Protein AF-A0A2N5RD87-F1 (afdb_monomer_lite)

Structure (mmCIF, N/CA/C/O backbone):
data_AF-A0A2N5RD87-F1
#
_entry.id   AF-A0A2N5RD87-F1
#
loop_
_atom_site.group_PDB
_atom_site.id
_atom_site.type_symbol
_atom_site.label_atom_id
_atom_site.label_alt_id
_atom_site.label_comp_id
_atom_site.label_asym_id
_atom_site.label_entity_id
_atom_site.label_seq_id
_atom_site.pdbx_PDB_ins_code
_atom_site.Cartn_x
_atom_site.Cartn_y
_atom_site.Cartn_z
_atom_site.occupancy
_atom_site.B_iso_or_equiv
_atom_site.auth_seq_id
_atom_site.auth_comp_id
_atom_site.auth_asym_id
_atom_site.auth_atom_id
_atom_site.pdbx_PDB_model_num
ATOM 1 N N . MET A 1 1 ? -31.558 2.334 10.254 1.00 43.50 1 MET A N 1
ATOM 2 C CA . MET A 1 1 ? -30.146 2.089 9.874 1.00 43.50 1 MET A CA 1
ATOM 3 C C . MET A 1 1 ? -29.868 2.802 8.557 1.00 43.50 1 MET A C 1
ATOM 5 O O . MET A 1 1 ? -30.469 2.433 7.558 1.00 43.50 1 MET A O 1
ATOM 9 N N . ARG A 1 2 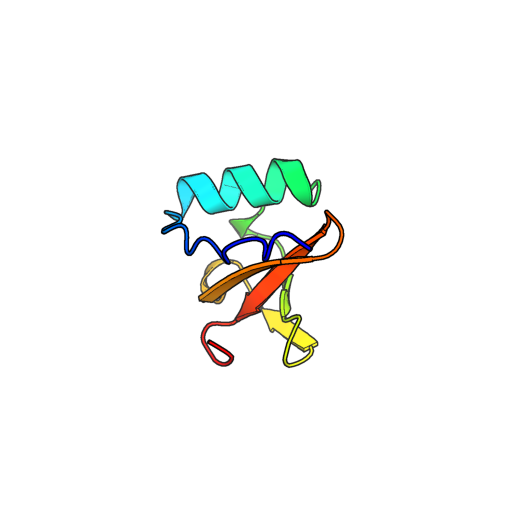? -29.041 3.860 8.541 1.00 46.25 2 ARG A N 1
ATOM 10 C CA . ARG A 1 2 ? -28.648 4.535 7.290 1.00 46.25 2 ARG A CA 1
ATOM 11 C C . ARG A 1 2 ? -27.706 3.599 6.523 1.00 46.25 2 ARG A C 1
ATOM 13 O O . ARG A 1 2 ? -26.636 3.287 7.042 1.00 46.25 2 ARG A O 1
ATOM 20 N N . ARG A 1 3 ? -28.113 3.115 5.342 1.00 49.94 3 ARG A N 1
ATOM 21 C CA . ARG A 1 3 ? -27.198 2.440 4.408 1.00 49.94 3 ARG A CA 1
ATOM 22 C C . ARG A 1 3 ? -26.118 3.465 4.071 1.00 49.94 3 ARG A C 1
ATOM 24 O O . ARG A 1 3 ? -26.447 4.532 3.568 1.00 49.94 3 ARG A O 1
ATOM 31 N N . ARG A 1 4 ? -24.865 3.204 4.448 1.00 55.34 4 ARG A N 1
ATOM 32 C CA . ARG A 1 4 ? -23.746 4.008 3.951 1.00 55.34 4 ARG A CA 1
ATOM 33 C C . ARG A 1 4 ? -23.674 3.704 2.464 1.00 55.34 4 ARG A C 1
ATOM 35 O O . ARG A 1 4 ? -23.434 2.558 2.110 1.00 55.34 4 ARG A O 1
ATOM 42 N N . GLU A 1 5 ? -24.003 4.686 1.640 1.00 51.38 5 GLU A N 1
ATOM 43 C CA . GLU A 1 5 ? -23.867 4.585 0.193 1.00 51.38 5 GLU A CA 1
ATOM 44 C C . GLU A 1 5 ? -22.398 4.271 -0.106 1.00 51.38 5 GLU A C 1
ATOM 46 O O . GLU A 1 5 ? -21.500 4.991 0.340 1.00 51.38 5 GLU A O 1
ATOM 51 N N . ASP A 1 6 ? -22.144 3.144 -0.771 1.00 42.19 6 ASP A N 1
ATOM 52 C CA . ASP A 1 6 ? -20.809 2.782 -1.234 1.00 42.19 6 ASP A CA 1
ATOM 53 C C . ASP A 1 6 ? -20.420 3.776 -2.339 1.00 42.19 6 ASP A C 1
ATOM 55 O O . ASP A 1 6 ? -20.775 3.623 -3.505 1.00 42.19 6 ASP A O 1
ATOM 59 N N . VAL A 1 7 ? -19.748 4.864 -1.954 1.00 51.81 7 VAL A N 1
ATOM 60 C CA . VAL A 1 7 ? -19.277 5.885 -2.893 1.00 51.81 7 VAL A CA 1
ATOM 61 C C . VAL A 1 7 ? -18.108 5.311 -3.687 1.00 51.81 7 VAL A C 1
ATOM 63 O O . VAL A 1 7 ? -17.015 5.125 -3.147 1.00 51.81 7 VAL A O 1
ATOM 66 N N . ILE A 1 8 ? -18.321 5.072 -4.980 1.00 47.78 8 ILE A N 1
ATOM 67 C CA . ILE A 1 8 ? -17.239 4.784 -5.923 1.00 47.78 8 ILE A CA 1
ATOM 68 C C . ILE A 1 8 ? -16.519 6.108 -6.1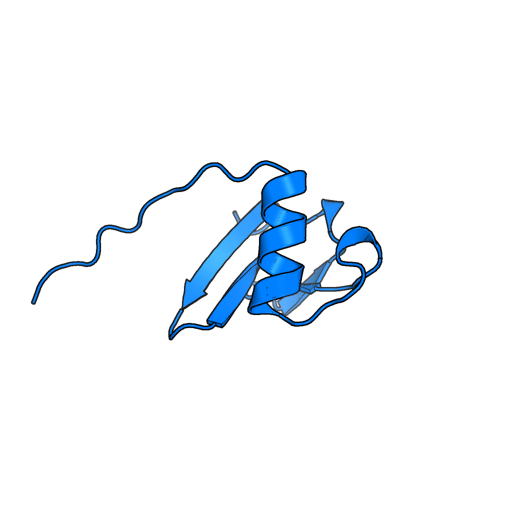95 1.00 47.78 8 ILE A C 1
ATOM 70 O O . ILE A 1 8 ? -17.035 6.975 -6.898 1.00 47.78 8 ILE A O 1
ATOM 74 N N . LYS A 1 9 ? -15.339 6.297 -5.597 1.00 53.47 9 LYS A N 1
ATOM 75 C CA . LYS A 1 9 ? -14.448 7.408 -5.945 1.00 53.47 9 LYS A CA 1
ATOM 76 C C . LYS A 1 9 ? -13.476 6.932 -7.013 1.00 53.47 9 LYS A C 1
ATOM 78 O O . LYS A 1 9 ? -12.768 5.953 -6.799 1.00 53.47 9 LYS A O 1
ATOM 83 N N . ILE A 1 10 ? -13.440 7.642 -8.136 1.00 55.69 10 ILE A N 1
ATOM 84 C CA . ILE A 1 10 ? -12.340 7.542 -9.096 1.00 55.69 10 ILE A CA 1
ATOM 85 C C . ILE A 1 10 ? -11.116 8.141 -8.400 1.00 55.69 10 ILE A C 1
ATOM 87 O O . ILE A 1 10 ? -11.176 9.271 -7.915 1.00 55.69 10 ILE A O 1
ATOM 91 N N . ILE A 1 11 ? -10.045 7.362 -8.280 1.00 63.47 11 ILE A N 1
ATOM 92 C CA . ILE A 1 11 ? -8.805 7.767 -7.617 1.00 63.47 11 ILE A CA 1
ATOM 93 C C . ILE A 1 11 ? -7.712 7.692 -8.671 1.00 63.47 11 ILE A C 1
ATOM 95 O O . ILE A 1 11 ? -7.478 6.625 -9.231 1.00 63.47 11 ILE A O 1
ATOM 99 N N . PHE A 1 12 ? -7.081 8.827 -8.955 1.00 66.94 12 PHE A N 1
ATOM 100 C CA . PHE A 1 12 ? -5.916 8.886 -9.831 1.00 66.94 12 PHE A CA 1
ATOM 101 C C . PHE A 1 12 ? -4.670 8.400 -9.080 1.00 66.94 12 PHE A C 1
ATOM 103 O O . PHE A 1 12 ? -4.615 8.480 -7.852 1.00 66.94 12 PHE A O 1
ATOM 110 N N . ASP A 1 13 ? -3.643 7.947 -9.800 1.00 69.81 13 ASP A N 1
ATOM 111 C CA . ASP A 1 13 ? -2.426 7.361 -9.214 1.00 69.81 13 ASP A CA 1
ATOM 112 C C . ASP A 1 13 ? -1.787 8.231 -8.120 1.00 69.81 13 ASP A C 1
ATOM 114 O O . ASP A 1 13 ? -1.352 7.724 -7.086 1.00 69.81 13 ASP A O 1
ATOM 118 N N . THR A 1 14 ? -1.762 9.555 -8.307 1.00 73.94 14 THR A N 1
ATOM 119 C CA . THR A 1 14 ? -1.215 10.502 -7.319 1.00 73.94 14 THR A CA 1
ATOM 120 C C . THR A 1 14 ? -2.049 10.558 -6.036 1.00 73.94 14 THR A C 1
ATOM 122 O O . THR A 1 14 ? -1.497 10.653 -4.936 1.00 73.94 14 THR A O 1
ATOM 125 N N . ASP A 1 15 ? -3.373 10.468 -6.157 1.00 82.19 15 ASP A N 1
ATOM 126 C CA . ASP A 1 15 ? -4.285 10.421 -5.014 1.00 82.19 15 ASP A CA 1
ATOM 127 C C . ASP A 1 15 ? -4.205 9.067 -4.302 1.00 82.19 15 ASP A C 1
ATOM 129 O O . ASP A 1 15 ? -4.249 9.015 -3.071 1.00 82.19 15 ASP A O 1
ATOM 133 N N . LEU A 1 16 ? -4.021 7.974 -5.052 1.00 85.06 16 LEU A N 1
ATOM 134 C CA . LEU A 1 16 ? -3.831 6.633 -4.501 1.00 85.06 16 LEU A CA 1
ATOM 135 C C . LEU A 1 16 ? -2.540 6.549 -3.679 1.00 85.06 16 LEU A C 1
ATOM 137 O O . LEU A 1 16 ? -2.558 6.035 -2.561 1.00 85.06 16 LEU A O 1
ATOM 141 N N . GLU A 1 17 ? -1.438 7.100 -4.195 1.00 90.12 17 GLU A N 1
ATOM 142 C CA . GLU A 1 17 ? -0.149 7.157 -3.499 1.00 90.12 17 GLU A CA 1
ATOM 143 C C . GLU A 1 17 ? -0.267 7.909 -2.164 1.00 90.12 17 GLU A C 1
ATOM 145 O O . GLU A 1 17 ? 0.136 7.389 -1.119 1.00 90.12 17 GLU A O 1
ATOM 150 N N . LYS A 1 18 ? -0.885 9.100 -2.168 1.00 89.19 18 LYS A N 1
ATOM 151 C CA . LYS A 1 18 ? -1.153 9.864 -0.937 1.00 89.19 18 LYS A CA 1
ATOM 152 C C . LYS A 1 18 ? -2.014 9.079 0.045 1.00 89.19 18 LYS A C 1
ATOM 154 O O . LYS A 1 18 ? -1.683 8.997 1.226 1.00 89.19 18 LYS A O 1
ATOM 159 N N . LEU A 1 19 ? -3.094 8.472 -0.436 1.00 88.38 19 LEU A N 1
ATOM 160 C CA . LEU A 1 19 ? -4.019 7.735 0.411 1.00 88.38 19 LEU A CA 1
ATOM 161 C C . LEU A 1 19 ? -3.350 6.525 1.074 1.00 88.38 19 LEU A C 1
ATOM 163 O O . LEU A 1 19 ? -3.569 6.270 2.259 1.00 88.38 19 LEU A O 1
ATOM 167 N N . ILE A 1 20 ? -2.529 5.784 0.327 1.00 90.50 20 ILE A N 1
ATOM 168 C CA . ILE A 1 20 ? -1.777 4.645 0.856 1.00 90.50 20 ILE A CA 1
ATOM 169 C C . ILE A 1 20 ? -0.750 5.118 1.890 1.00 90.50 20 ILE A C 1
ATOM 171 O O . ILE A 1 20 ? -0.695 4.538 2.977 1.00 90.50 20 ILE A O 1
ATOM 175 N N . ARG A 1 21 ? -0.006 6.201 1.618 1.00 91.62 21 ARG A N 1
ATOM 176 C CA . ARG A 1 21 ? 0.904 6.823 2.600 1.00 91.62 21 ARG A CA 1
ATOM 177 C C . ARG A 1 21 ? 0.189 7.141 3.910 1.00 91.62 21 ARG A C 1
ATOM 179 O O . ARG A 1 21 ? 0.601 6.676 4.969 1.00 91.62 21 ARG A O 1
ATOM 186 N N . GLU A 1 22 ? -0.921 7.870 3.837 1.00 90.75 22 GLU A N 1
ATOM 187 C CA . GLU A 1 22 ? -1.653 8.342 5.016 1.00 90.75 22 GLU A CA 1
ATOM 188 C C . GLU A 1 22 ? -2.363 7.225 5.791 1.00 90.75 22 GLU A C 1
ATOM 190 O O . GLU A 1 22 ? -2.471 7.291 7.016 1.00 90.75 22 GLU A O 1
ATOM 195 N N . LYS A 1 23 ? -2.912 6.219 5.097 1.00 90.25 23 LYS A N 1
ATOM 196 C CA . LYS A 1 23 ? -3.756 5.185 5.723 1.00 90.25 23 LYS A CA 1
ATOM 197 C C . LYS A 1 23 ? -3.019 3.901 6.065 1.00 90.25 23 LYS A C 1
ATOM 199 O O . LYS A 1 23 ? -3.485 3.177 6.944 1.00 90.25 23 LYS A O 1
ATOM 204 N N . MET A 1 24 ? -1.926 3.597 5.373 1.00 89.12 24 MET A N 1
ATOM 205 C CA . MET A 1 24 ? -1.137 2.383 5.597 1.00 89.12 24 MET A CA 1
ATOM 206 C C . MET A 1 24 ? 0.238 2.670 6.207 1.00 89.12 24 MET A C 1
ATOM 208 O O . MET A 1 24 ? 0.881 1.726 6.653 1.00 89.12 24 MET A O 1
ATOM 212 N N . GLY A 1 25 ? 0.678 3.935 6.269 1.00 90.62 25 GLY A N 1
ATOM 213 C CA . GLY A 1 25 ? 1.986 4.300 6.824 1.00 90.62 25 GLY A CA 1
ATOM 214 C C . GLY A 1 25 ? 3.160 3.846 5.952 1.00 90.62 25 GLY A C 1
ATOM 215 O O . GLY A 1 25 ? 4.247 3.605 6.464 1.00 90.62 25 GLY A O 1
ATOM 216 N N . ILE A 1 26 ? 2.930 3.673 4.648 1.00 90.12 26 ILE A N 1
ATOM 217 C CA . ILE A 1 26 ? 3.934 3.208 3.687 1.00 90.12 26 ILE A CA 1
ATOM 218 C C . ILE A 1 26 ? 4.634 4.421 3.078 1.00 90.12 26 ILE A C 1
ATOM 220 O O . ILE A 1 26 ? 3.988 5.200 2.385 1.00 90.12 26 ILE A O 1
ATOM 224 N N . GLU A 1 27 ? 5.941 4.567 3.297 1.00 89.25 27 GLU A N 1
ATOM 225 C CA . GLU A 1 27 ? 6.721 5.721 2.821 1.00 89.25 27 GLU A CA 1
ATOM 226 C C . GLU A 1 27 ? 6.784 5.803 1.285 1.00 89.25 27 GLU A C 1
ATOM 228 O O . GLU A 1 27 ? 6.514 6.861 0.708 1.00 89.25 27 GLU A O 1
ATOM 233 N N . ASN A 1 28 ? 7.028 4.669 0.616 1.00 91.31 28 ASN A N 1
ATOM 234 C CA . ASN A 1 28 ? 7.140 4.572 -0.844 1.00 91.31 28 ASN A CA 1
ATOM 235 C C . ASN A 1 28 ? 6.106 3.591 -1.417 1.00 91.31 28 ASN A C 1
ATOM 237 O O . ASN A 1 28 ? 6.407 2.409 -1.602 1.00 91.31 28 ASN A O 1
ATOM 241 N N . PRO A 1 29 ? 4.874 4.054 -1.712 1.00 91.25 29 PRO A N 1
ATOM 242 C CA . PRO A 1 29 ? 3.818 3.179 -2.204 1.00 91.25 29 PRO A CA 1
ATOM 243 C C . PRO A 1 29 ? 4.153 2.476 -3.522 1.00 91.25 29 PRO A C 1
ATOM 245 O O . PRO A 1 29 ? 3.755 1.331 -3.719 1.00 91.25 29 PRO A O 1
ATOM 248 N N . LYS A 1 30 ? 4.892 3.124 -4.424 1.00 90.06 30 LYS A N 1
ATOM 249 C CA . LYS A 1 30 ? 5.223 2.538 -5.730 1.00 90.06 30 LYS A CA 1
ATOM 250 C C . LYS A 1 30 ? 6.167 1.338 -5.636 1.00 90.06 30 LYS A C 1
ATOM 252 O O . LYS A 1 30 ? 6.032 0.415 -6.430 1.00 90.06 30 LYS A O 1
ATOM 257 N N . ASP A 1 31 ? 7.035 1.326 -4.627 1.00 91.81 31 ASP A N 1
ATOM 258 C CA . ASP A 1 31 ? 8.052 0.286 -4.421 1.00 91.81 31 ASP A CA 1
ATOM 259 C C . ASP A 1 31 ? 7.628 -0.776 -3.394 1.00 91.81 31 ASP A C 1
ATOM 261 O O . ASP A 1 31 ? 8.407 -1.654 -3.028 1.00 91.81 31 ASP A O 1
ATOM 265 N N . SER A 1 32 ? 6.395 -0.689 -2.893 1.00 93.69 32 SER A N 1
ATOM 266 C CA . SER A 1 32 ? 5.877 -1.597 -1.873 1.00 93.69 32 SER A CA 1
ATOM 267 C C . SER A 1 32 ? 5.064 -2.738 -2.477 1.00 93.69 32 SER A C 1
ATOM 269 O O . SER A 1 32 ? 4.370 -2.576 -3.482 1.00 93.69 32 SER A O 1
ATOM 271 N N . GLU A 1 33 ? 5.098 -3.891 -1.809 1.00 94.69 33 GLU A N 1
ATOM 272 C CA . GLU A 1 33 ? 4.179 -4.993 -2.085 1.00 94.69 33 GLU A CA 1
ATOM 273 C C . GLU A 1 33 ? 2.887 -4.846 -1.273 1.00 94.69 33 GLU A C 1
ATOM 275 O O . GLU A 1 33 ? 2.889 -4.520 -0.083 1.00 94.69 33 GLU A O 1
ATOM 280 N N . TYR A 1 34 ? 1.770 -5.190 -1.901 1.00 93.25 34 TYR A N 1
ATOM 281 C CA . TYR A 1 34 ? 0.444 -5.164 -1.305 1.00 93.25 34 TYR A CA 1
ATOM 282 C C . TYR A 1 34 ? -0.188 -6.536 -1.328 1.00 93.25 34 TYR A C 1
ATOM 284 O O . TYR A 1 34 ? 0.021 -7.327 -2.240 1.00 93.25 34 TYR A O 1
ATOM 292 N N . LYS A 1 35 ? -1.034 -6.812 -0.339 1.00 95.12 35 LYS A N 1
ATOM 293 C CA . LYS A 1 35 ? -1.831 -8.035 -0.314 1.00 95.12 35 LYS A CA 1
ATOM 294 C C . LYS A 1 35 ? -3.248 -7.742 -0.791 1.00 95.12 35 LYS A C 1
ATOM 296 O O . LYS A 1 35 ? -3.966 -6.971 -0.153 1.00 95.12 35 LYS A O 1
ATOM 301 N N . CYS A 1 36 ? -3.672 -8.399 -1.869 1.00 92.62 36 CYS A N 1
ATOM 302 C CA . CYS A 1 36 ? -5.057 -8.334 -2.323 1.00 92.62 36 CYS A CA 1
ATOM 303 C C . CYS A 1 36 ? -5.987 -8.920 -1.252 1.00 92.62 36 CYS A C 1
ATOM 305 O O . CYS A 1 36 ? -5.818 -10.055 -0.812 1.00 92.62 36 CYS A O 1
ATOM 307 N N . SER A 1 37 ? -6.999 -8.160 -0.852 1.00 92.25 37 SER A N 1
ATOM 308 C CA . SER A 1 37 ? -7.957 -8.559 0.182 1.00 92.25 37 SER A CA 1
ATOM 309 C C . SER A 1 37 ? -8.974 -9.616 -0.263 1.00 92.25 37 SER A C 1
ATOM 311 O O . SER A 1 37 ? -9.653 -10.176 0.594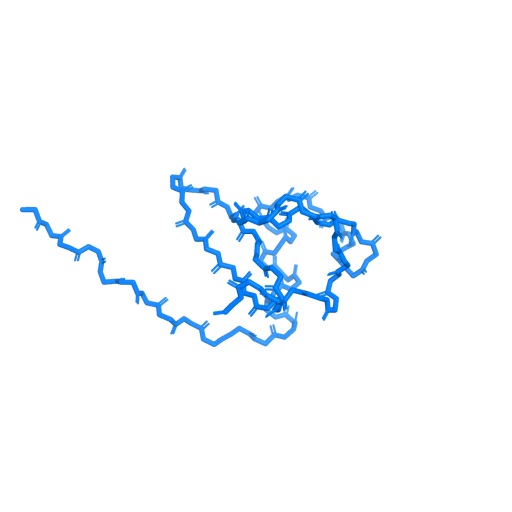 1.00 92.25 37 SER A O 1
ATOM 313 N N . VAL A 1 38 ? -9.067 -9.893 -1.570 1.00 91.88 38 VAL A N 1
ATOM 314 C CA . VAL A 1 38 ? -9.967 -10.902 -2.155 1.00 91.88 38 VAL A CA 1
ATOM 315 C C . VAL A 1 38 ? -9.235 -12.230 -2.364 1.00 91.88 38 VAL A C 1
ATOM 317 O O . VAL A 1 38 ? -9.621 -13.241 -1.789 1.00 91.88 38 VAL A O 1
ATOM 320 N N . CYS A 1 39 ? -8.148 -12.238 -3.147 1.00 93.88 39 CYS A N 1
ATOM 321 C CA . CYS A 1 39 ? -7.426 -13.467 -3.507 1.00 93.88 39 CYS A CA 1
ATOM 322 C C . CYS A 1 39 ? -6.147 -13.723 -2.694 1.00 93.88 39 CYS A C 1
ATOM 324 O O . CYS A 1 39 ? -5.454 -14.705 -2.948 1.00 93.88 39 CYS A O 1
ATOM 326 N N . ASN A 1 40 ? -5.801 -12.848 -1.742 1.00 94.88 40 ASN A N 1
ATOM 327 C CA . ASN A 1 40 ? -4.605 -12.939 -0.893 1.00 94.88 40 ASN A CA 1
ATOM 328 C C . ASN A 1 40 ? -3.245 -12.927 -1.617 1.00 94.88 40 ASN A C 1
ATOM 330 O O . ASN A 1 40 ? -2.220 -13.077 -0.948 1.00 94.88 40 ASN A O 1
ATOM 334 N N . ARG A 1 41 ? -3.203 -12.719 -2.940 1.00 94.44 41 ARG A N 1
ATOM 335 C CA . ARG A 1 41 ? -1.953 -12.583 -3.705 1.00 94.44 41 ARG A CA 1
ATOM 336 C C . ARG A 1 41 ? -1.195 -11.317 -3.310 1.00 94.44 41 ARG A C 1
ATOM 338 O O . ARG A 1 41 ? -1.818 -10.311 -2.959 1.00 94.44 41 ARG A O 1
ATOM 345 N N . ARG A 1 42 ? 0.136 -11.385 -3.393 1.00 96.12 42 ARG A N 1
ATOM 346 C CA . ARG A 1 42 ? 1.002 -10.204 -3.358 1.00 96.12 42 ARG A CA 1
ATOM 347 C C . ARG A 1 42 ? 1.019 -9.558 -4.734 1.00 96.12 42 ARG A C 1
ATOM 349 O O . ARG A 1 42 ? 1.069 -10.282 -5.726 1.00 96.12 42 ARG A O 1
ATOM 356 N N . ILE A 1 43 ? 0.910 -8.241 -4.761 1.00 94.25 43 ILE A N 1
ATOM 357 C CA . ILE A 1 43 ? 0.840 -7.425 -5.968 1.00 94.25 43 ILE A CA 1
ATOM 358 C C . ILE A 1 43 ? 1.656 -6.150 -5.770 1.00 94.25 43 ILE A C 1
ATOM 360 O O . ILE A 1 43 ? 1.852 -5.702 -4.640 1.00 94.25 43 ILE A O 1
ATOM 364 N N . THR A 1 44 ? 2.086 -5.550 -6.865 1.00 94.44 44 THR A N 1
ATOM 365 C CA . THR A 1 44 ? 2.739 -4.238 -6.892 1.00 94.44 44 THR A CA 1
ATOM 366 C C . THR A 1 44 ? 1.716 -3.104 -6.990 1.00 94.44 44 THR A C 1
ATOM 368 O O . THR A 1 44 ? 0.521 -3.343 -7.178 1.00 94.44 44 THR A O 1
ATOM 371 N N . PHE A 1 45 ? 2.169 -1.852 -6.869 1.00 91.25 45 PHE A N 1
ATOM 372 C CA . PHE A 1 45 ? 1.307 -0.673 -7.012 1.00 91.25 45 PHE A CA 1
ATOM 373 C C . PHE A 1 45 ? 0.576 -0.630 -8.363 1.00 91.25 45 PHE A C 1
ATOM 375 O O . PHE A 1 45 ? -0.600 -0.286 -8.409 1.00 91.25 45 PHE A O 1
ATOM 382 N N . ALA A 1 46 ? 1.253 -1.025 -9.445 1.00 90.31 46 ALA A N 1
ATOM 383 C CA . ALA A 1 46 ? 0.690 -1.031 -10.797 1.00 90.31 46 ALA A CA 1
ATOM 384 C C . ALA A 1 46 ? -0.425 -2.072 -10.991 1.00 90.31 46 ALA A C 1
ATOM 386 O O . ALA A 1 46 ? -1.220 -1.950 -11.907 1.00 90.31 46 ALA A O 1
ATOM 387 N N . GLU A 1 47 ? -0.491 -3.087 -10.130 1.00 91.38 47 GLU A N 1
ATOM 388 C CA . GLU A 1 47 ? -1.488 -4.162 -10.193 1.00 91.38 47 GLU A CA 1
ATOM 389 C C . GLU A 1 47 ? -2.702 -3.893 -9.282 1.00 91.38 47 GLU A C 1
ATOM 391 O O . GLU A 1 47 ? -3.573 -4.760 -9.110 1.00 91.38 47 GLU A O 1
ATOM 396 N N . ILE A 1 48 ? -2.757 -2.718 -8.640 1.00 90.50 48 ILE A N 1
ATOM 397 C CA . ILE A 1 48 ? -3.899 -2.285 -7.832 1.00 90.50 48 ILE A CA 1
ATOM 398 C C . ILE A 1 48 ? -5.038 -1.899 -8.775 1.00 90.50 48 ILE A C 1
ATOM 400 O O . ILE A 1 48 ? -4.978 -0.880 -9.449 1.00 90.50 48 ILE A O 1
ATOM 404 N N . GLY A 1 49 ? -6.118 -2.678 -8.759 1.00 88.12 49 GLY A N 1
ATOM 405 C CA . GLY A 1 49 ? -7.333 -2.349 -9.508 1.00 88.12 49 GLY A CA 1
ATOM 406 C C . GLY A 1 49 ? -8.311 -1.495 -8.710 1.00 88.12 49 GLY A C 1
ATOM 407 O O . GLY A 1 49 ? -9.139 -0.788 -9.277 1.00 88.12 49 GLY A O 1
ATOM 408 N N . GLY A 1 50 ? -8.255 -1.570 -7.379 1.00 87.88 50 GLY A N 1
ATOM 409 C CA . GLY A 1 50 ? -9.167 -0.821 -6.532 1.00 87.88 50 GLY A CA 1
ATOM 410 C C . GLY A 1 50 ? -8.837 -0.893 -5.052 1.00 87.88 50 GLY A C 1
ATOM 411 O O . GLY A 1 50 ? -8.014 -1.686 -4.586 1.00 87.88 50 GLY A O 1
ATOM 412 N N . ILE A 1 51 ? -9.525 -0.052 -4.290 1.00 88.88 51 ILE A N 1
ATOM 413 C CA . ILE A 1 51 ? -9.379 0.031 -2.842 1.00 88.88 51 ILE A CA 1
ATOM 414 C C . ILE A 1 51 ? -10.742 0.051 -2.162 1.00 88.88 51 ILE A C 1
ATOM 416 O O . ILE A 1 51 ? -11.724 0.568 -2.690 1.00 88.88 51 ILE A O 1
ATOM 420 N N . LYS A 1 52 ? -10.798 -0.500 -0.952 1.00 86.19 52 LYS A N 1
ATOM 421 C CA . LYS A 1 52 ? -12.010 -0.563 -0.139 1.00 86.19 52 LYS A CA 1
ATOM 422 C C . LYS A 1 52 ? -11.718 -0.125 1.286 1.00 86.19 52 LYS A C 1
ATOM 424 O O . LYS A 1 52 ? -10.769 -0.597 1.907 1.00 86.19 52 LYS A O 1
ATOM 429 N N . PHE A 1 53 ? -12.587 0.711 1.842 1.00 85.88 53 PHE A N 1
ATOM 430 C CA . PHE A 1 53 ? -12.577 1.020 3.269 1.00 85.88 53 PHE A CA 1
ATOM 431 C C . PHE A 1 53 ? -13.450 0.018 4.021 1.00 85.88 53 PHE A C 1
ATOM 433 O O . PHE A 1 53 ? -14.643 -0.110 3.754 1.00 85.88 53 PHE A O 1
ATOM 440 N N . HIS A 1 54 ? -12.872 -0.698 4.984 1.00 80.62 54 HIS A N 1
ATOM 441 C CA . HIS A 1 54 ? -13.625 -1.614 5.837 1.00 80.62 54 HIS A CA 1
ATOM 442 C C . HIS A 1 54 ? -13.165 -1.496 7.290 1.00 80.62 54 HIS A C 1
ATOM 444 O O . HIS A 1 54 ? -12.000 -1.737 7.599 1.00 80.62 54 HIS A O 1
ATOM 450 N N . GLY A 1 55 ? -14.077 -1.097 8.183 1.00 82.06 55 GLY A N 1
ATOM 451 C CA . GLY A 1 55 ? -13.762 -0.903 9.605 1.00 82.06 55 GLY A CA 1
ATOM 452 C C . GLY A 1 55 ? -12.691 0.166 9.860 1.00 82.06 55 GLY A C 1
ATOM 453 O O . GLY A 1 55 ? -11.876 0.008 10.759 1.00 82.06 55 GLY A O 1
ATOM 454 N N . GLY A 1 56 ? -12.635 1.207 9.021 1.00 82.19 56 GLY A N 1
ATOM 455 C CA . GLY A 1 56 ? -11.623 2.269 9.103 1.00 82.19 56 GLY A CA 1
ATOM 456 C C . GLY A 1 56 ? -10.254 1.902 8.523 1.00 82.19 56 GLY A C 1
ATOM 457 O O . GLY A 1 56 ? -9.392 2.770 8.435 1.00 82.19 56 GLY A O 1
ATOM 458 N N . LYS A 1 57 ? -10.055 0.655 8.077 1.00 84.56 57 LYS A N 1
ATOM 459 C CA . LYS A 1 57 ? -8.818 0.212 7.426 1.00 84.56 57 LYS A CA 1
ATOM 460 C C . LYS A 1 57 ? -8.960 0.243 5.909 1.00 84.56 57 LYS A C 1
ATOM 462 O O . LYS A 1 57 ? -9.991 -0.175 5.371 1.00 84.56 57 LYS A O 1
ATOM 467 N N . LEU A 1 58 ? -7.910 0.713 5.241 1.00 87.38 58 LEU A N 1
ATOM 468 C CA . LEU A 1 58 ? -7.776 0.615 3.795 1.00 87.38 58 LEU A CA 1
ATOM 469 C C . LEU A 1 58 ? -7.421 -0.829 3.421 1.00 87.38 58 LEU A C 1
ATOM 471 O O . LEU A 1 58 ? -6.526 -1.430 4.012 1.00 87.38 58 LEU A O 1
ATOM 475 N N . LYS A 1 59 ? -8.143 -1.391 2.456 1.00 90.62 59 LYS A N 1
ATOM 476 C CA . LYS A 1 59 ? -7.870 -2.696 1.855 1.00 90.62 59 LYS A CA 1
ATOM 477 C C . LYS A 1 59 ? -7.637 -2.518 0.364 1.00 90.62 59 LYS A C 1
ATOM 479 O O . LYS A 1 59 ? -8.339 -1.740 -0.273 1.00 90.62 59 LYS A O 1
ATOM 484 N N . ILE A 1 60 ? -6.693 -3.278 -0.173 1.00 91.38 60 ILE A N 1
ATOM 485 C CA . ILE A 1 60 ? -6.319 -3.246 -1.587 1.00 91.38 60 ILE A CA 1
ATOM 486 C C . ILE A 1 60 ? -6.945 -4.436 -2.313 1.00 91.38 60 ILE A C 1
ATOM 488 O O . ILE A 1 60 ? -7.117 -5.514 -1.734 1.00 91.38 60 ILE A O 1
ATOM 492 N N . ILE A 1 61 ? -7.330 -4.229 -3.566 1.00 90.62 61 ILE A N 1
ATOM 493 C CA . ILE A 1 61 ? -7.897 -5.227 -4.470 1.00 90.62 61 ILE A CA 1
ATOM 494 C C . ILE A 1 61 ? -7.084 -5.159 -5.764 1.00 90.62 61 ILE A C 1
ATOM 496 O O . ILE A 1 61 ? -6.846 -4.075 -6.294 1.00 90.62 61 ILE A O 1
ATOM 500 N N . 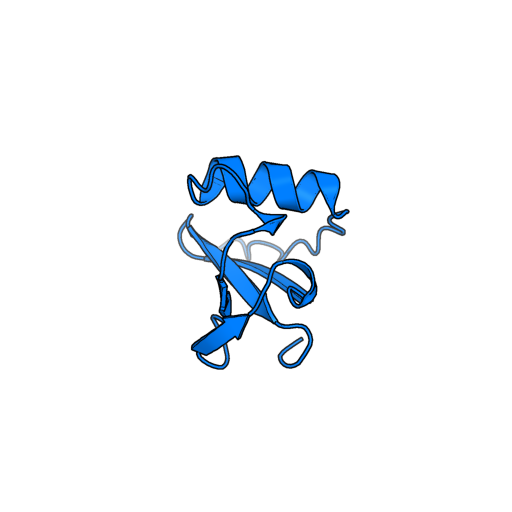CYS A 1 62 ? -6.612 -6.307 -6.246 1.00 91.44 62 CYS A N 1
ATOM 501 C CA . CYS A 1 62 ? -5.884 -6.361 -7.510 1.00 91.44 62 CYS A CA 1
ATOM 502 C C . CYS A 1 62 ? -6.829 -6.241 -8.707 1.00 91.44 62 CYS A C 1
ATOM 504 O O . CYS A 1 62 ? -7.997 -6.610 -8.603 1.00 91.44 62 CYS A O 1
ATOM 506 N N . GLU A 1 63 ? -6.304 -5.816 -9.853 1.00 88.88 63 GLU A N 1
ATOM 507 C CA . GLU A 1 63 ? -7.059 -5.698 -11.113 1.00 88.88 63 GLU A CA 1
ATOM 508 C C . GLU A 1 63 ? -7.791 -6.987 -11.508 1.00 88.88 63 GLU A C 1
ATOM 510 O O . GLU A 1 63 ? -8.891 -6.943 -12.038 1.00 88.88 63 GLU A O 1
ATOM 515 N N . ARG A 1 64 ? -7.222 -8.158 -11.191 1.00 88.50 64 ARG A N 1
ATOM 516 C CA . AR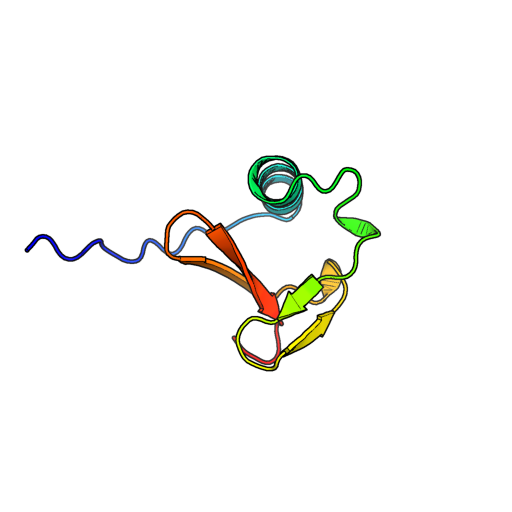G A 1 64 ? -7.830 -9.469 -11.496 1.00 88.50 64 ARG A CA 1
ATOM 517 C C . ARG A 1 64 ? -9.043 -9.822 -10.630 1.00 88.50 64 ARG A C 1
ATOM 519 O O . ARG A 1 64 ? -9.690 -10.831 -10.893 1.00 88.50 64 ARG A O 1
ATOM 526 N N . CYS A 1 65 ? -9.251 -9.106 -9.530 1.00 84.31 65 CYS A N 1
ATOM 527 C CA . CYS A 1 65 ? -10.344 -9.339 -8.584 1.00 84.31 65 CYS A CA 1
ATOM 528 C C . CYS A 1 65 ? -11.349 -8.186 -8.548 1.00 84.31 65 CYS A C 1
ATOM 530 O O . CYS A 1 65 ? -12.250 -8.223 -7.704 1.00 84.31 65 CYS A O 1
ATOM 532 N N . LEU A 1 66 ? -11.154 -7.176 -9.398 1.00 73.12 66 LEU A N 1
ATOM 533 C CA . LEU A 1 66 ? -12.210 -6.244 -9.764 1.00 73.12 66 LEU A CA 1
ATOM 534 C C . LEU A 1 66 ? -13.246 -6.96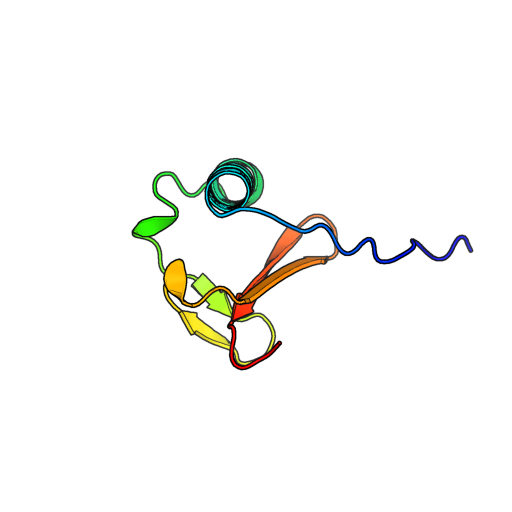6 -10.632 1.00 73.12 66 LEU A C 1
ATOM 536 O O . LEU A 1 66 ? -14.443 -6.666 -10.442 1.00 73.12 66 LEU A O 1
#

pLDDT: mean 82.28, std 15.24, range [42.19, 96.12]

Secondary structure (DSSP, 8-state):
------------HHHHHHHHHHHH--S-GGG--EEBTTT--EE-GGGEEEEEEETTEEEEEEGGG-

Sequence (66 aa):
MRRREDVIKIIFDTDLEKLIREKMGIENPKDSEYKCSVCNRRITFAEIGGIKFHGGKLKIICERCL

Foldseek 3Di:
DDDPPPDDDDADLVRVQVCCCVQVVDPGQQPDWAAAPPPRDIDGSVQFPDWDQDPSHIHTHGVVRD

Radius of gyration: 12.07 Å; chains: 1; bounding box: 38×24×21 Å